Protein AF-A0A961BW38-F1 (afdb_monomer_lite)

Foldseek 3Di:
DDDPPFWDFDDDPVDTDIDGLVQFQEWEFDDDPPDDTFIWGQGVVRDTHGDDQDDDVSVVVVVVVVVVSCVVPVNYYYDDDDD

Radius of gyration: 12.2 Å; chains: 1; bounding box: 30×31×31 Å

Sequence (83 aa):
MAFDGSTVLWQSPMASRRVSIETVTAIEPHTSQFTPIEPALVLADGTALVVVVSGAKQRRDFAEFCTLLVQRRPEIAVRWPAA

pLDDT: mean 72.05, std 15.19, range [37.28, 89.75]

Secondary structure (DSSP, 8-state):
--B-SSEEE---SS---EEEGGGEEEEEEE--SSS--EEEEEETTS-EEE----HHHHHHHHHHHHHHHHHH-TT-EE-PPP-

Structure (mmCIF, N/CA/C/O backbone):
data_AF-A0A961BW38-F1
#
_entry.id   AF-A0A961BW38-F1
#
loop_
_atom_site.group_PDB
_atom_site.id
_atom_site.type_symbol
_atom_site.label_atom_id
_atom_site.label_alt_id
_atom_site.label_comp_id
_atom_site.label_asym_id
_atom_site.label_entity_id
_atom_site.label_seq_id
_atom_site.pdbx_PDB_ins_code
_atom_site.Cartn_x
_atom_site.Cartn_y
_atom_site.Cartn_z
_atom_site.occupancy
_atom_site.B_iso_or_equiv
_atom_site.auth_seq_id
_atom_site.auth_comp_id
_atom_site.auth_asym_id
_atom_site.auth_atom_id
_atom_site.pdbx_PDB_model_num
ATOM 1 N N . MET A 1 1 ? 5.375 10.840 -7.377 1.00 46.84 1 MET A N 1
ATOM 2 C CA . MET A 1 1 ? 4.332 10.721 -6.341 1.00 46.84 1 MET A CA 1
ATOM 3 C C . MET A 1 1 ? 4.402 11.979 -5.490 1.00 46.84 1 MET A C 1
ATOM 5 O O . MET A 1 1 ? 5.485 12.300 -5.021 1.00 46.84 1 MET A O 1
ATOM 9 N N . ALA A 1 2 ? 3.313 12.740 -5.390 1.00 45.44 2 ALA A N 1
ATOM 10 C CA . ALA A 1 2 ? 3.224 13.894 -4.496 1.00 45.44 2 ALA A CA 1
ATOM 11 C C . ALA A 1 2 ? 2.245 13.527 -3.378 1.00 45.44 2 ALA A C 1
ATOM 13 O O . ALA A 1 2 ? 1.117 13.121 -3.663 1.00 45.44 2 ALA A O 1
ATOM 14 N N . PHE A 1 3 ? 2.718 13.602 -2.138 1.00 44.75 3 PHE A N 1
ATOM 15 C CA . PHE A 1 3 ? 1.971 13.310 -0.921 1.00 44.75 3 PHE A CA 1
ATOM 16 C C . PHE A 1 3 ? 1.807 14.625 -0.158 1.00 44.75 3 PHE A C 1
ATOM 18 O O . PHE A 1 3 ? 2.810 15.224 0.220 1.00 44.75 3 PHE A O 1
ATOM 25 N N . ASP A 1 4 ? 0.572 15.094 0.032 1.00 52.62 4 ASP A N 1
ATOM 26 C CA . ASP A 1 4 ? 0.288 16.364 0.732 1.00 52.62 4 ASP A CA 1
ATOM 27 C C . ASP A 1 4 ? -0.212 16.179 2.173 1.00 52.62 4 ASP A C 1
ATOM 29 O O . ASP A 1 4 ? -0.687 17.117 2.804 1.00 52.62 4 ASP A O 1
ATOM 33 N N . GLY A 1 5 ? -0.117 14.959 2.706 1.00 56.41 5 GLY A N 1
ATOM 34 C CA . GLY A 1 5 ? -0.589 14.640 4.049 1.00 56.41 5 GLY A CA 1
ATOM 35 C C . GLY A 1 5 ? -2.062 14.240 4.134 1.00 56.41 5 GLY A C 1
ATOM 36 O O . GLY A 1 5 ? -2.450 13.724 5.178 1.00 56.41 5 GLY A O 1
ATOM 37 N N . SER A 1 6 ? -2.853 14.379 3.067 1.00 52.00 6 SER A N 1
ATOM 38 C CA . SER A 1 6 ? -4.248 13.899 3.002 1.00 52.00 6 SER A CA 1
ATOM 39 C C . SER A 1 6 ? -4.537 13.045 1.764 1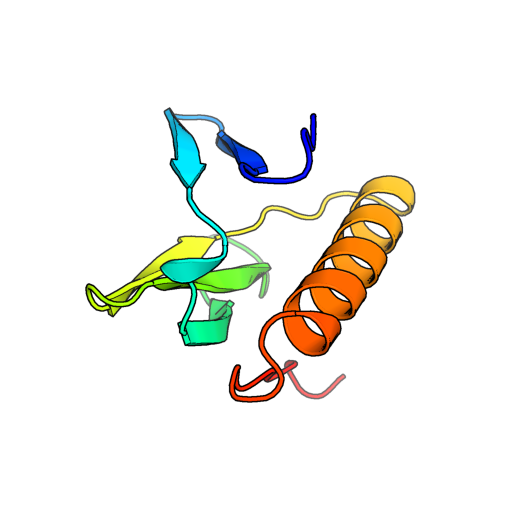.00 52.00 6 SER A C 1
ATOM 41 O O . SER A 1 6 ? -5.403 12.169 1.792 1.00 52.00 6 SER A O 1
ATOM 43 N N . THR A 1 7 ? -3.774 13.255 0.690 1.00 42.72 7 THR A N 1
ATOM 44 C CA . THR A 1 7 ? -4.068 12.674 -0.617 1.00 42.72 7 THR A CA 1
ATOM 45 C C . THR A 1 7 ? -2.833 12.034 -1.241 1.00 42.72 7 THR A C 1
ATOM 47 O O . THR A 1 7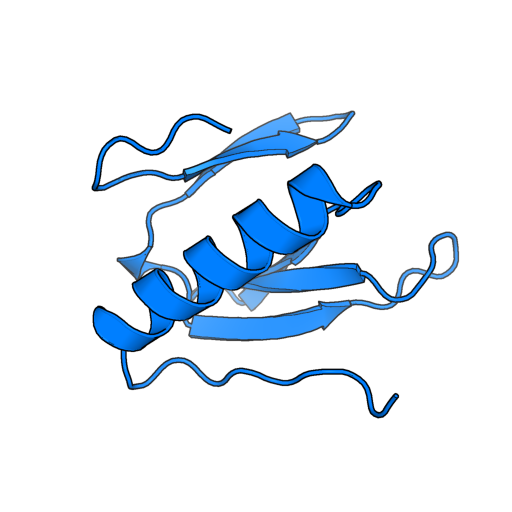 ? -1.746 12.616 -1.255 1.00 42.72 7 THR A O 1
ATOM 50 N N . VAL A 1 8 ? -3.010 10.845 -1.822 1.00 52.34 8 VAL A N 1
ATOM 51 C CA . VAL A 1 8 ? -2.011 1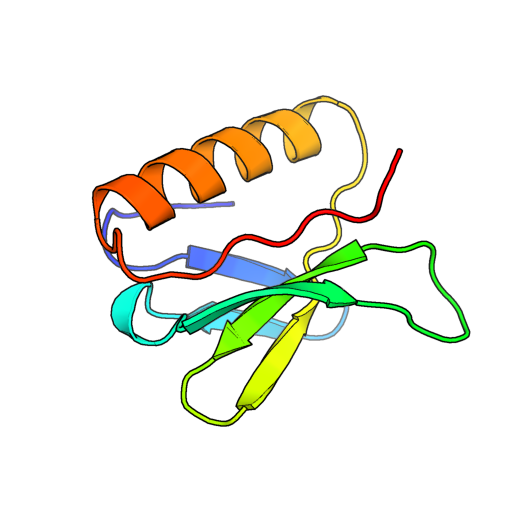0.210 -2.691 1.00 52.34 8 VAL A CA 1
ATOM 52 C C . VAL A 1 8 ? -2.385 10.479 -4.143 1.00 52.34 8 VAL A C 1
ATOM 54 O O . VAL A 1 8 ? -3.478 10.124 -4.580 1.00 52.34 8 VAL A O 1
ATOM 57 N N . LEU A 1 9 ? -1.484 11.108 -4.901 1.00 45.88 9 LEU A N 1
ATOM 58 C CA . LEU A 1 9 ? -1.632 11.308 -6.344 1.00 45.88 9 LEU A CA 1
ATOM 59 C C . LEU A 1 9 ? -0.965 10.141 -7.082 1.00 45.88 9 LEU A C 1
ATOM 61 O O . LEU A 1 9 ? 0.266 10.080 -7.152 1.00 45.88 9 LEU A O 1
ATOM 65 N N . TRP A 1 10 ? -1.771 9.205 -7.593 1.00 55.94 10 TRP A N 1
ATOM 66 C CA . TRP A 1 10 ? -1.283 8.046 -8.346 1.00 55.94 10 TRP A CA 1
ATOM 67 C C . TRP A 1 10 ? -1.289 8.322 -9.850 1.00 55.94 10 TRP A C 1
ATOM 69 O O . TRP A 1 10 ? -2.254 8.897 -10.338 1.00 55.94 10 TRP A O 1
ATOM 79 N N . GLN A 1 11 ? -0.249 7.898 -10.578 1.00 40.72 11 GLN A N 1
ATOM 80 C CA . GLN A 1 11 ? -0.179 7.919 -12.046 1.00 40.72 11 GLN A CA 1
ATOM 81 C C . GLN A 1 11 ? -0.225 6.475 -12.567 1.00 40.72 11 GLN A C 1
ATOM 83 O O . GLN A 1 11 ? 0.736 5.732 -12.396 1.00 40.72 11 GLN A O 1
ATOM 88 N N . SER A 1 12 ? -1.333 6.068 -13.192 1.00 39.16 12 SER A N 1
ATOM 89 C CA . SER A 1 12 ? -1.373 4.897 -14.079 1.00 39.16 12 SER A CA 1
ATOM 90 C C . SER A 1 12 ? -1.154 5.351 -15.532 1.00 39.16 12 SER A C 1
ATOM 92 O O . SER A 1 12 ? -1.435 6.513 -15.844 1.00 39.16 12 SER A O 1
ATOM 94 N N . PRO A 1 13 ? -0.705 4.461 -16.439 1.00 41.25 13 PRO A N 1
ATOM 95 C CA . PRO A 1 13 ? -0.590 4.775 -17.863 1.00 41.25 13 PRO A CA 1
ATOM 96 C C . PRO A 1 13 ? -1.913 5.217 -18.519 1.00 41.25 13 PRO A C 1
ATOM 98 O O . PRO A 1 13 ? -1.881 5.804 -19.595 1.00 41.25 13 PRO A O 1
ATOM 101 N N . MET A 1 14 ? -3.068 4.960 -17.888 1.00 37.28 14 MET A N 1
ATOM 102 C CA . MET A 1 14 ? -4.395 5.309 -18.417 1.00 37.28 14 MET A CA 1
ATOM 103 C C . MET A 1 14 ? -5.225 6.231 -17.509 1.00 37.28 14 MET A C 1
ATOM 105 O O . MET A 1 14 ? -6.195 6.815 -17.983 1.00 37.28 14 MET A O 1
ATOM 109 N N . ALA A 1 15 ? -4.873 6.404 -16.229 1.00 41.22 15 ALA A N 1
ATOM 110 C CA . ALA A 1 15 ? -5.592 7.314 -15.337 1.00 41.22 15 ALA A CA 1
ATOM 111 C C . ALA A 1 15 ? -4.745 7.727 -14.129 1.00 41.22 15 ALA A C 1
ATOM 113 O O . ALA A 1 15 ? -4.121 6.892 -13.475 1.00 41.22 15 ALA A O 1
ATOM 114 N N . SER A 1 16 ? -4.771 9.016 -13.783 1.00 50.69 16 SER A N 1
ATOM 115 C CA . SER A 1 16 ? -4.264 9.488 -12.494 1.00 50.69 16 SER A CA 1
ATOM 116 C C . SER A 1 16 ? -5.430 9.702 -11.535 1.00 50.69 16 SER A C 1
ATOM 118 O O . SER A 1 16 ? -6.242 10.597 -11.759 1.00 50.69 16 SER A O 1
ATOM 120 N N . ARG A 1 17 ? -5.543 8.883 -10.482 1.00 60.16 17 ARG A N 1
ATOM 121 C CA . ARG A 1 17 ? -6.618 8.998 -9.482 1.00 60.16 17 ARG A CA 1
ATOM 122 C C . ARG A 1 17 ? -6.019 9.416 -8.144 1.00 60.16 17 ARG A C 1
ATOM 124 O O . ARG A 1 17 ? -5.099 8.780 -7.637 1.00 60.16 17 ARG A O 1
ATOM 131 N N . ARG A 1 18 ? -6.542 10.510 -7.589 1.00 64.56 18 ARG A N 1
ATOM 132 C CA . ARG A 1 18 ? -6.305 10.903 -6.199 1.00 64.56 18 ARG A CA 1
ATOM 133 C C . ARG A 1 18 ? -7.219 10.083 -5.303 1.00 64.56 18 ARG A C 1
ATOM 135 O O . ARG A 1 18 ? -8.421 10.025 -5.557 1.00 64.56 18 ARG A O 1
ATOM 142 N N . VAL A 1 19 ? -6.652 9.452 -4.285 1.00 66.88 19 VAL A N 1
ATOM 143 C CA . VAL A 1 19 ? -7.401 8.587 -3.368 1.00 66.88 19 VAL A CA 1
ATOM 144 C C . VAL A 1 19 ? -7.083 9.000 -1.944 1.00 66.88 19 VAL A C 1
ATOM 146 O O . VAL A 1 19 ? -5.915 9.198 -1.597 1.00 66.88 19 VAL A O 1
ATOM 149 N N . SER A 1 20 ? -8.135 9.168 -1.143 1.00 77.06 20 SER A N 1
ATOM 150 C CA . SER A 1 20 ? -7.991 9.435 0.285 1.00 77.06 20 SER A CA 1
ATOM 151 C C . SER A 1 20 ? -7.518 8.170 0.992 1.00 77.06 20 SER A C 1
ATOM 153 O O . SER A 1 20 ? -8.080 7.089 0.801 1.00 77.06 20 SER A O 1
ATOM 155 N N . ILE A 1 21 ? -6.516 8.325 1.855 1.00 73.88 21 ILE A N 1
ATOM 156 C CA . ILE A 1 21 ? -5.999 7.264 2.730 1.00 73.88 21 ILE A CA 1
ATOM 157 C C . ILE A 1 21 ? -7.121 6.628 3.573 1.00 73.88 21 ILE A C 1
ATOM 159 O O . ILE A 1 21 ? -7.113 5.426 3.828 1.00 73.88 21 ILE A O 1
ATOM 163 N N . GLU A 1 22 ? -8.134 7.409 3.943 1.00 81.56 22 GLU A N 1
ATOM 164 C CA . GLU A 1 22 ? -9.281 6.962 4.746 1.00 81.56 22 GLU A CA 1
ATOM 165 C C . GLU A 1 22 ? -10.188 5.965 4.016 1.00 81.56 22 GLU A C 1
ATOM 167 O O . GLU A 1 22 ? -10.983 5.266 4.637 1.00 81.56 22 GLU A O 1
ATOM 172 N N . THR A 1 23 ? -10.064 5.857 2.694 1.00 85.12 23 THR A N 1
ATOM 1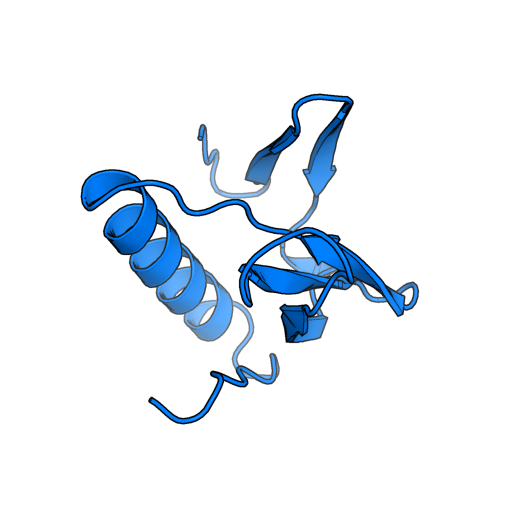73 C CA . THR A 1 23 ? -10.845 4.897 1.902 1.00 85.12 23 THR A CA 1
ATOM 174 C C . THR A 1 23 ? -10.122 3.574 1.685 1.00 85.12 23 THR A C 1
ATOM 176 O O . THR A 1 23 ? -10.744 2.633 1.209 1.00 85.12 23 THR A O 1
ATOM 179 N N . VAL A 1 24 ? -8.837 3.477 2.039 1.00 86.19 24 VAL A N 1
ATOM 180 C CA . VAL A 1 24 ? -8.040 2.257 1.862 1.00 86.19 24 VAL A CA 1
ATOM 181 C C . VAL A 1 24 ? -8.310 1.295 3.012 1.00 86.19 24 VAL A C 1
ATOM 183 O O . VAL A 1 24 ? -8.093 1.644 4.166 1.00 86.19 24 VAL A O 1
ATOM 186 N N . THR A 1 25 ? -8.768 0.086 2.712 1.00 89.75 25 THR A N 1
ATOM 187 C CA . THR A 1 25 ? -9.130 -0.933 3.707 1.00 89.75 25 THR A CA 1
ATOM 188 C C . THR A 1 25 ? -8.097 -2.050 3.819 1.00 89.75 25 THR A C 1
ATOM 190 O O . THR A 1 25 ? -7.943 -2.627 4.895 1.00 89.75 25 THR A O 1
ATOM 193 N N . ALA A 1 26 ? -7.359 -2.342 2.747 1.00 89.50 26 ALA A N 1
ATOM 194 C CA . ALA A 1 26 ? -6.301 -3.348 2.746 1.00 89.50 26 ALA A CA 1
ATOM 195 C C . ALA A 1 26 ? -5.202 -3.034 1.720 1.00 89.50 26 ALA A C 1
ATOM 197 O O . ALA A 1 26 ? -5.394 -2.252 0.787 1.00 89.50 26 ALA A O 1
ATOM 198 N N . ILE A 1 27 ? -4.052 -3.680 1.893 1.00 88.44 27 ILE A N 1
ATOM 199 C CA . ILE A 1 27 ? -2.981 -3.773 0.902 1.00 88.44 27 ILE A CA 1
ATOM 200 C C . ILE A 1 27 ? -2.816 -5.253 0.573 1.00 88.44 27 ILE A C 1
ATOM 202 O O . ILE A 1 27 ? -2.495 -6.044 1.461 1.00 88.44 27 ILE A O 1
ATOM 206 N N . GLU A 1 28 ? -3.042 -5.634 -0.680 1.00 89.69 28 GLU A N 1
ATOM 207 C CA . GLU A 1 28 ? -3.038 -7.036 -1.111 1.00 89.69 28 GLU A CA 1
ATOM 208 C C . GLU A 1 28 ? -2.235 -7.225 -2.404 1.00 89.69 28 GLU A C 1
ATOM 210 O O . GLU A 1 28 ? -2.136 -6.294 -3.204 1.00 89.69 28 GLU A O 1
ATOM 215 N N . PRO A 1 29 ? -1.655 -8.413 -2.652 1.00 85.31 29 PRO A N 1
ATOM 216 C CA . PRO A 1 29 ? -1.067 -8.717 -3.948 1.00 85.31 29 PRO A CA 1
ATOM 217 C C . PRO A 1 29 ? -2.164 -8.796 -5.012 1.00 85.31 29 PRO A C 1
ATOM 219 O O . PRO A 1 29 ? -3.127 -9.548 -4.880 1.00 85.31 29 PRO A O 1
ATOM 222 N N . HIS A 1 30 ? -1.987 -8.063 -6.101 1.00 81.06 30 HIS A N 1
ATOM 223 C CA . HIS A 1 30 ? -2.817 -8.148 -7.285 1.00 81.06 30 HIS A CA 1
ATOM 224 C C . HIS A 1 30 ? -2.087 -8.919 -8.380 1.00 81.06 30 HIS A C 1
ATOM 226 O O . HIS A 1 30 ? -0.967 -8.593 -8.776 1.00 81.06 30 HIS A O 1
ATOM 232 N N . THR A 1 31 ? -2.747 -9.966 -8.865 1.00 71.88 31 THR A N 1
ATOM 233 C CA . THR A 1 31 ? -2.299 -10.748 -10.013 1.00 71.88 31 THR A CA 1
ATOM 234 C C . THR A 1 31 ? -3.150 -10.375 -11.214 1.00 71.88 31 THR A C 1
ATOM 236 O O . THR A 1 31 ? -4.365 -10.552 -11.217 1.00 71.88 31 THR A O 1
ATOM 239 N N . SER A 1 32 ? -2.499 -9.854 -12.246 1.00 64.94 32 SER A N 1
ATOM 240 C CA . SER A 1 32 ? -3.082 -9.732 -13.578 1.00 64.94 32 SER A CA 1
ATOM 241 C C . SER A 1 32 ? -2.546 -10.868 -14.442 1.00 64.94 32 SER A C 1
ATOM 243 O O . SER A 1 32 ? -1.442 -11.362 -14.223 1.00 64.94 32 SER A O 1
ATOM 245 N N . GLN A 1 33 ? -3.301 -11.268 -15.463 1.00 56.59 33 GLN A N 1
ATOM 246 C CA . GLN A 1 33 ? -2.849 -12.266 -16.441 1.00 56.59 33 GLN A CA 1
ATOM 247 C C . GLN A 1 33 ? -1.637 -11.790 -17.264 1.00 56.59 33 GLN A C 1
ATOM 249 O O . GLN A 1 33 ? -1.007 -12.595 -17.945 1.00 56.59 33 GLN A O 1
ATOM 254 N N . PHE A 1 34 ? -1.317 -10.492 -17.216 1.00 60.66 34 PHE A N 1
ATOM 255 C CA . PHE A 1 34 ? -0.337 -9.855 -18.098 1.00 60.66 34 PHE A CA 1
ATOM 256 C C . PHE A 1 34 ? 0.842 -9.198 -17.371 1.00 60.66 34 PHE A C 1
ATOM 258 O O . PHE A 1 34 ? 1.818 -8.840 -18.029 1.00 60.66 34 PHE A O 1
ATOM 265 N N . THR A 1 35 ? 0.779 -9.021 -16.048 1.00 57.78 35 THR A N 1
ATOM 266 C CA . THR A 1 35 ? 1.845 -8.369 -15.269 1.00 57.78 35 THR A CA 1
ATOM 267 C C . THR A 1 35 ? 2.299 -9.229 -14.086 1.00 57.78 35 THR A C 1
ATOM 269 O O . THR A 1 35 ? 1.531 -10.065 -13.604 1.00 57.78 35 THR A O 1
ATOM 272 N N . PRO A 1 36 ? 3.556 -9.059 -13.618 1.00 69.44 36 PRO A N 1
ATOM 273 C CA . PRO A 1 36 ? 4.028 -9.655 -12.369 1.00 69.44 36 PRO A CA 1
ATOM 274 C C . PRO A 1 36 ? 3.107 -9.317 -11.191 1.00 69.44 36 PRO A C 1
ATOM 276 O O . PRO A 1 36 ? 2.316 -8.381 -11.274 1.00 69.44 36 PRO A O 1
ATOM 279 N N . ILE A 1 37 ? 3.238 -10.047 -10.077 1.00 73.31 37 ILE A N 1
ATOM 280 C CA . ILE A 1 37 ? 2.512 -9.719 -8.843 1.00 73.31 37 ILE A CA 1
ATOM 281 C C . ILE A 1 37 ? 2.852 -8.279 -8.447 1.00 73.31 37 ILE A C 1
ATOM 283 O O . ILE A 1 37 ? 3.989 -7.978 -8.076 1.00 73.31 37 ILE A O 1
ATOM 287 N N . GLU A 1 38 ? 1.857 -7.404 -8.521 1.00 78.00 38 GLU A N 1
ATOM 288 C CA . GLU A 1 38 ? 1.960 -6.003 -8.136 1.00 78.00 38 GLU A CA 1
ATOM 289 C C . GLU A 1 38 ? 1.156 -5.793 -6.854 1.00 78.00 38 GLU A C 1
ATOM 291 O O . GLU A 1 38 ? 0.089 -6.382 -6.693 1.00 78.00 38 GLU A O 1
ATOM 296 N N . PRO A 1 39 ? 1.632 -4.986 -5.899 1.00 80.38 39 PRO A N 1
ATOM 297 C CA . PRO A 1 39 ? 0.804 -4.631 -4.757 1.00 80.38 39 PRO A CA 1
ATOM 298 C C . PRO A 1 39 ? -0.418 -3.831 -5.221 1.00 80.38 39 PRO A C 1
ATOM 300 O O . PRO A 1 39 ? -0.354 -3.088 -6.197 1.00 80.38 39 PRO A O 1
ATOM 303 N N . ALA A 1 40 ? -1.532 -3.943 -4.510 1.00 84.50 40 ALA A N 1
ATOM 304 C CA . ALA A 1 40 ? -2.716 -3.134 -4.738 1.00 84.50 40 ALA A CA 1
ATOM 305 C C . ALA A 1 40 ? -3.283 -2.581 -3.436 1.00 84.50 40 ALA A C 1
ATOM 307 O O . ALA A 1 40 ? -3.256 -3.233 -2.393 1.00 84.50 40 ALA A O 1
ATOM 308 N N . LEU A 1 41 ? -3.824 -1.367 -3.520 1.00 87.00 41 LEU A N 1
ATOM 309 C CA . LEU A 1 41 ? -4.616 -0.764 -2.456 1.00 87.00 41 LEU A CA 1
ATOM 310 C C . LEU A 1 41 ? -6.076 -1.152 -2.675 1.00 87.00 41 LEU A C 1
ATOM 312 O O . LEU A 1 41 ? -6.660 -0.800 -3.699 1.00 87.00 41 LEU A O 1
ATOM 316 N N . VAL A 1 42 ? -6.660 -1.871 -1.724 1.00 86.94 42 VAL A N 1
ATOM 317 C CA . VAL A 1 42 ? -8.085 -2.207 -1.731 1.00 86.94 42 VAL A CA 1
ATOM 318 C C . VAL A 1 42 ? -8.847 -1.056 -1.092 1.00 86.94 42 VAL A C 1
ATOM 320 O O . VAL A 1 42 ? -8.501 -0.605 0.001 1.00 86.94 42 VAL A O 1
ATOM 323 N N . LEU A 1 43 ? -9.860 -0.553 -1.788 1.00 87.00 43 LEU A N 1
ATOM 324 C CA . LEU A 1 43 ? -10.713 0.526 -1.308 1.00 87.00 43 LEU A CA 1
ATOM 325 C C . LEU A 1 43 ? -11.954 -0.006 -0.586 1.00 87.00 43 LEU A C 1
ATOM 327 O O . LEU A 1 43 ? -12.341 -1.164 -0.732 1.00 87.00 43 LEU A O 1
ATOM 331 N N . ALA A 1 44 ? -12.629 0.873 0.151 1.00 86.19 44 ALA A N 1
ATOM 332 C CA . ALA A 1 44 ? -13.884 0.578 0.839 1.00 86.19 44 ALA A CA 1
ATOM 333 C C . ALA A 1 44 ? -15.018 0.142 -0.109 1.00 86.19 44 ALA A C 1
ATOM 335 O O . ALA A 1 44 ? -15.923 -0.567 0.318 1.00 86.19 44 ALA A O 1
ATOM 336 N N . ASP A 1 45 ? -14.956 0.532 -1.386 1.00 84.12 45 ASP A N 1
ATOM 337 C CA . ASP A 1 45 ? -15.893 0.100 -2.432 1.00 84.12 45 ASP A CA 1
ATOM 338 C C . ASP A 1 45 ? -15.526 -1.263 -3.060 1.00 84.12 45 ASP A C 1
ATOM 340 O O . ASP A 1 45 ? -16.210 -1.731 -3.967 1.00 84.12 45 ASP A O 1
ATOM 344 N N . GLY A 1 46 ? -14.455 -1.909 -2.583 1.00 82.38 46 GLY A N 1
ATOM 345 C CA . GLY A 1 46 ? -13.945 -3.179 -3.100 1.00 82.38 46 GLY A CA 1
ATOM 346 C C . GLY A 1 46 ? -13.030 -3.043 -4.321 1.00 82.38 46 GLY A C 1
ATOM 347 O O . GLY A 1 46 ? -12.503 -4.046 -4.800 1.00 82.38 46 GLY A O 1
ATOM 348 N N . THR A 1 47 ? -12.796 -1.829 -4.827 1.00 83.69 47 THR A N 1
ATOM 349 C CA . THR A 1 47 ? -11.891 -1.606 -5.959 1.00 83.69 47 THR A CA 1
ATOM 350 C C . THR A 1 47 ? -10.445 -1.873 -5.548 1.00 83.69 47 THR A C 1
ATOM 352 O O . THR A 1 47 ? -9.958 -1.307 -4.570 1.00 83.69 47 THR A O 1
ATOM 355 N N . ALA A 1 48 ? -9.731 -2.672 -6.342 1.00 82.56 48 ALA A N 1
ATOM 356 C CA . ALA A 1 48 ? -8.288 -2.848 -6.215 1.00 82.56 48 ALA A CA 1
ATOM 357 C C . ALA A 1 48 ? -7.553 -1.848 -7.117 1.00 82.56 48 ALA A C 1
ATOM 359 O O . ALA A 1 48 ? -7.702 -1.857 -8.340 1.00 82.56 48 ALA A O 1
ATOM 360 N N . LEU A 1 49 ? -6.745 -0.983 -6.514 1.00 77.69 49 LEU A N 1
ATOM 361 C CA . LEU A 1 49 ? -5.867 -0.066 -7.228 1.00 77.69 49 LEU A CA 1
ATOM 362 C C . LEU A 1 49 ? -4.467 -0.639 -7.301 1.00 77.69 49 LEU A C 1
ATOM 364 O O . LEU A 1 49 ? -3.740 -0.633 -6.311 1.00 77.69 49 LEU A O 1
ATOM 368 N N . VAL A 1 50 ? -4.098 -1.098 -8.488 1.00 77.56 50 VAL A N 1
ATOM 369 C CA . VAL A 1 50 ? -2.788 -1.690 -8.737 1.00 77.56 50 VAL A CA 1
ATOM 370 C C . VAL A 1 50 ? -1.699 -0.623 -8.685 1.00 77.56 50 VAL A C 1
ATOM 372 O O . VAL A 1 50 ? -1.758 0.406 -9.366 1.00 77.56 50 VAL A O 1
ATOM 375 N N . VAL A 1 51 ? -0.702 -0.886 -7.853 1.00 74.88 51 VAL A N 1
ATOM 376 C CA . VAL A 1 51 ? 0.446 -0.033 -7.598 1.00 74.88 51 VAL A CA 1
ATOM 377 C C . VAL A 1 51 ? 1.615 -0.585 -8.407 1.00 74.88 51 VAL A C 1
ATOM 379 O O . VAL A 1 51 ? 2.295 -1.523 -7.999 1.00 74.88 51 VAL A O 1
ATOM 382 N N . VAL A 1 52 ? 1.870 0.026 -9.564 1.00 71.50 52 VAL A N 1
ATOM 383 C CA . VAL A 1 52 ? 3.059 -0.270 -10.373 1.00 71.50 52 VAL A CA 1
ATOM 384 C C . VAL A 1 52 ? 4.295 0.248 -9.642 1.00 71.50 52 VAL A C 1
ATOM 386 O O . VAL A 1 52 ? 4.525 1.456 -9.550 1.00 71.50 52 VAL A O 1
ATOM 389 N N . VAL A 1 53 ? 5.101 -0.673 -9.122 1.00 72.38 53 VAL A N 1
ATOM 390 C CA . VAL A 1 53 ? 6.346 -0.358 -8.419 1.00 72.38 53 VAL A CA 1
ATOM 391 C C . VAL A 1 53 ? 7.534 -0.814 -9.265 1.00 72.38 53 VAL A C 1
ATOM 393 O O . VAL A 1 53 ? 7.966 -1.962 -9.202 1.00 72.38 53 VAL A O 1
ATOM 396 N N . SER A 1 54 ? 8.095 0.099 -10.057 1.00 74.50 54 SER A N 1
ATOM 397 C CA . SER A 1 54 ? 9.231 -0.165 -10.947 1.00 74.50 54 SER A CA 1
ATOM 398 C C . SER A 1 54 ? 10.544 0.428 -10.405 1.00 74.50 54 SER A C 1
ATOM 400 O O . SER A 1 54 ? 10.689 1.624 -10.146 1.00 74.50 54 SER A O 1
ATOM 402 N N . GLY A 1 55 ? 11.555 -0.420 -10.220 1.00 76.94 55 GLY A N 1
ATOM 403 C CA . GLY A 1 55 ? 12.885 0.014 -9.779 1.00 76.94 55 GLY A CA 1
ATOM 404 C C . GLY A 1 55 ? 13.050 0.187 -8.262 1.00 76.94 55 GLY A C 1
ATOM 405 O O . GLY A 1 55 ? 12.147 -0.043 -7.461 1.00 76.94 55 GLY A O 1
ATOM 406 N N . ALA A 1 56 ? 14.275 0.501 -7.829 1.00 76.44 56 ALA A N 1
ATOM 407 C CA . ALA A 1 56 ? 14.639 0.509 -6.405 1.00 76.44 56 ALA A CA 1
ATOM 408 C C . ALA A 1 56 ? 14.046 1.696 -5.626 1.00 76.44 56 ALA A C 1
ATOM 410 O O . ALA A 1 56 ? 13.606 1.522 -4.492 1.00 76.44 56 ALA A O 1
ATOM 411 N N . LYS A 1 57 ? 14.003 2.888 -6.238 1.00 75.88 57 LYS A N 1
ATOM 412 C CA . LYS A 1 57 ? 13.453 4.097 -5.608 1.00 75.88 57 LYS A CA 1
ATOM 413 C C . LYS A 1 57 ? 11.959 3.948 -5.319 1.00 75.88 57 LYS A C 1
ATOM 415 O O . LYS A 1 57 ? 11.546 4.103 -4.181 1.00 75.88 57 LYS A O 1
ATOM 420 N N . GLN A 1 58 ? 11.177 3.548 -6.321 1.00 72.00 58 GLN A N 1
ATOM 421 C CA . GLN A 1 58 ? 9.727 3.394 -6.170 1.00 72.00 58 GLN A CA 1
ATOM 422 C C . GLN A 1 58 ? 9.368 2.325 -5.128 1.00 72.00 58 GLN A C 1
ATOM 424 O O . GLN A 1 58 ? 8.417 2.506 -4.377 1.00 72.00 58 GLN A O 1
ATOM 429 N N . ARG A 1 59 ? 10.159 1.243 -5.025 1.00 77.88 59 ARG A N 1
ATOM 430 C CA . ARG A 1 59 ? 9.995 0.228 -3.967 1.00 77.88 59 ARG A CA 1
ATOM 431 C C . ARG A 1 59 ? 10.161 0.803 -2.565 1.00 77.88 59 ARG A C 1
ATOM 433 O O . ARG A 1 59 ? 9.381 0.462 -1.683 1.00 77.88 59 ARG A O 1
ATOM 440 N N . ARG A 1 60 ? 11.150 1.677 -2.366 1.00 76.25 60 ARG A N 1
ATOM 441 C CA . ARG A 1 60 ? 11.369 2.353 -1.083 1.00 76.25 60 ARG A CA 1
ATOM 442 C C . ARG A 1 60 ? 10.234 3.321 -0.765 1.00 76.25 60 ARG A C 1
ATOM 444 O O . ARG A 1 60 ? 9.654 3.213 0.308 1.00 76.25 60 ARG A O 1
ATOM 451 N N . ASP A 1 61 ? 9.8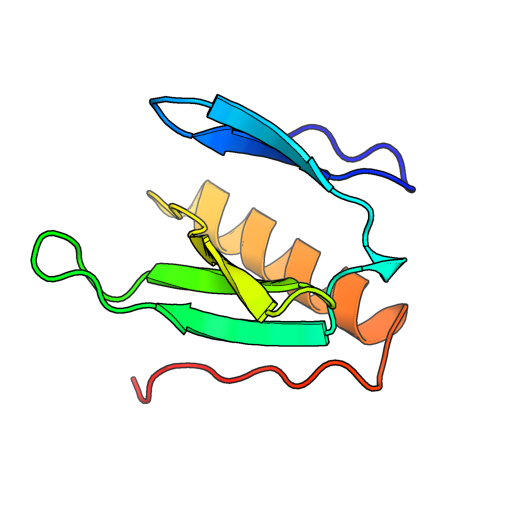76 4.173 -1.723 1.00 76.19 61 ASP A N 1
ATOM 452 C CA . ASP A 1 61 ? 8.785 5.143 -1.575 1.00 76.19 61 ASP A CA 1
ATOM 453 C C . ASP A 1 61 ? 7.463 4.429 -1.217 1.00 76.19 61 ASP A C 1
ATOM 455 O O . ASP A 1 61 ? 6.712 4.876 -0.350 1.00 76.19 61 ASP A O 1
ATOM 459 N N . PHE A 1 62 ? 7.193 3.272 -1.835 1.00 80.00 62 PHE A N 1
ATOM 460 C CA . PHE A 1 62 ? 6.005 2.474 -1.540 1.00 80.00 62 PHE A CA 1
ATOM 4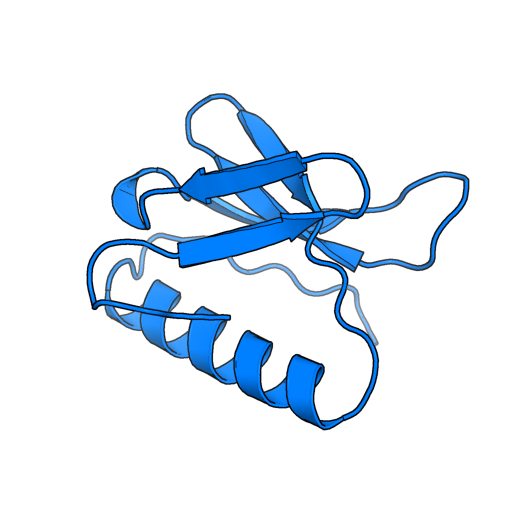61 C C . PHE A 1 62 ? 6.046 1.817 -0.152 1.00 80.00 62 PHE A C 1
ATOM 463 O O . PHE A 1 62 ? 5.032 1.798 0.545 1.00 80.00 62 PHE A O 1
ATOM 470 N N . ALA A 1 63 ? 7.202 1.310 0.285 1.00 81.25 63 ALA A N 1
ATOM 471 C CA . ALA A 1 63 ? 7.363 0.753 1.629 1.00 81.25 63 ALA A CA 1
ATOM 472 C C . ALA A 1 63 ? 7.191 1.825 2.724 1.00 81.25 63 ALA A C 1
ATOM 474 O O . ALA A 1 63 ? 6.517 1.588 3.732 1.00 81.25 63 ALA A O 1
ATOM 475 N N . GLU A 1 64 ? 7.742 3.023 2.509 1.00 81.62 64 GLU A N 1
ATOM 476 C CA . GLU A 1 64 ? 7.538 4.181 3.387 1.00 81.62 64 GLU A CA 1
ATOM 477 C C . GLU A 1 64 ? 6.058 4.579 3.438 1.00 81.62 64 GLU A C 1
ATOM 479 O O . GLU A 1 64 ? 5.501 4.763 4.522 1.00 81.62 64 GLU A O 1
ATOM 484 N N . PHE A 1 65 ? 5.385 4.617 2.284 1.00 82.69 65 PHE A N 1
ATOM 485 C CA . PHE A 1 65 ? 3.946 4.859 2.216 1.00 82.69 65 PHE A CA 1
ATOM 486 C C . PHE A 1 65 ? 3.134 3.820 3.004 1.00 82.69 65 PHE A C 1
ATOM 488 O O . PHE A 1 65 ? 2.283 4.205 3.803 1.00 82.69 65 PHE A O 1
ATOM 495 N N . CYS A 1 66 ? 3.410 2.522 2.836 1.00 83.00 66 CYS A N 1
ATOM 496 C CA . CYS A 1 66 ? 2.724 1.462 3.585 1.00 83.00 66 CYS A CA 1
ATOM 497 C C . CYS A 1 66 ? 2.914 1.631 5.098 1.00 83.00 66 CYS A C 1
ATOM 499 O O . CYS A 1 66 ? 1.972 1.453 5.866 1.00 83.00 66 CYS A O 1
ATOM 501 N N . THR A 1 67 ? 4.116 2.025 5.524 1.00 85.00 67 THR A N 1
ATOM 502 C CA . THR A 1 67 ? 4.422 2.281 6.938 1.00 85.00 67 THR A CA 1
ATOM 503 C C . THR A 1 67 ? 3.581 3.436 7.484 1.00 85.00 67 THR A C 1
ATOM 505 O O . THR A 1 67 ? 2.935 3.289 8.519 1.00 85.00 67 THR A O 1
ATOM 508 N N . LEU A 1 68 ? 3.528 4.565 6.770 1.00 83.50 68 LEU A N 1
ATOM 509 C CA . LEU A 1 68 ? 2.706 5.722 7.149 1.00 83.50 68 LEU A CA 1
ATOM 510 C C . LEU A 1 68 ? 1.210 5.391 7.165 1.00 83.50 68 LEU A C 1
ATOM 512 O O . LEU A 1 68 ? 0.471 5.868 8.028 1.00 83.50 68 LEU A O 1
ATOM 516 N N . LEU A 1 69 ? 0.765 4.578 6.209 1.00 83.44 69 LEU A N 1
ATOM 517 C CA . LEU A 1 69 ? -0.616 4.141 6.086 1.00 83.44 69 LEU A CA 1
ATOM 518 C C . LEU A 1 69 ? -1.038 3.312 7.306 1.00 83.44 69 LEU A C 1
ATOM 520 O O . LEU A 1 69 ? -2.030 3.650 7.943 1.00 83.44 69 LEU A O 1
ATOM 524 N N . VAL A 1 70 ? -0.246 2.307 7.687 1.00 86.62 70 VAL A N 1
ATOM 525 C CA . VAL A 1 70 ? -0.504 1.475 8.876 1.00 86.62 70 VAL A CA 1
ATOM 526 C C . VAL A 1 70 ? -0.403 2.287 10.169 1.00 86.62 70 VAL A C 1
ATOM 528 O O . VAL A 1 70 ? -1.202 2.092 11.076 1.00 86.62 70 VAL A O 1
ATOM 531 N N . GLN A 1 71 ? 0.528 3.241 10.266 1.00 86.88 71 GLN A N 1
ATOM 532 C CA . GLN A 1 71 ? 0.622 4.124 11.438 1.00 86.88 71 GLN A CA 1
ATOM 533 C C . GLN A 1 71 ? -0.642 4.966 11.644 1.00 86.88 71 GLN A C 1
ATOM 535 O O . GLN A 1 71 ? -1.050 5.198 12.780 1.00 86.88 71 GLN A O 1
ATOM 540 N N . ARG A 1 72 ? -1.251 5.445 10.555 1.00 85.88 72 ARG A N 1
ATOM 541 C CA . ARG A 1 72 ? -2.477 6.252 10.610 1.00 85.88 72 ARG A CA 1
ATOM 542 C C . ARG A 1 72 ? -3.744 5.414 10.720 1.00 85.88 72 ARG A C 1
ATOM 544 O O . ARG A 1 72 ? -4.730 5.892 11.269 1.00 85.88 72 ARG A O 1
ATOM 551 N N . ARG A 1 73 ? -3.715 4.203 10.171 1.00 86.38 73 ARG A N 1
ATOM 552 C CA . ARG A 1 73 ? -4.831 3.262 10.111 1.00 86.38 73 ARG A CA 1
ATOM 553 C C . ARG A 1 73 ? -4.352 1.855 10.479 1.00 86.38 73 ARG A C 1
ATOM 555 O O . ARG A 1 73 ? -4.146 1.024 9.589 1.00 86.38 73 ARG A O 1
ATOM 562 N N . PRO A 1 74 ? -4.131 1.585 11.776 1.00 86.88 74 PRO A N 1
ATOM 563 C CA . PRO A 1 74 ? -3.591 0.308 12.244 1.00 86.88 74 PRO A CA 1
ATOM 564 C C . PRO A 1 74 ? -4.503 -0.892 11.951 1.00 86.88 74 PRO A C 1
ATOM 566 O O . PRO A 1 74 ? -4.054 -2.032 12.023 1.00 86.88 74 PRO A O 1
ATOM 569 N N . GLU A 1 75 ? -5.768 -0.657 11.605 1.00 87.75 75 GLU A N 1
ATOM 570 C CA . GLU A 1 75 ? -6.738 -1.673 11.202 1.00 87.75 75 GLU A CA 1
ATOM 571 C C . GLU A 1 75 ? -6.576 -2.170 9.754 1.00 87.75 75 GLU A C 1
ATOM 573 O O . GLU A 1 75 ? -7.216 -3.152 9.376 1.00 87.75 75 GLU A O 1
ATOM 578 N N . ILE A 1 76 ? -5.747 -1.515 8.931 1.00 85.00 76 ILE A N 1
ATOM 579 C CA . ILE A 1 76 ? -5.510 -1.938 7.546 1.00 85.00 76 ILE A CA 1
ATOM 580 C C . ILE A 1 76 ? -4.758 -3.268 7.530 1.00 85.00 76 ILE A C 1
ATOM 582 O O . ILE A 1 76 ? -3.644 -3.391 8.041 1.00 85.00 76 ILE A O 1
ATOM 586 N N . ALA A 1 77 ? -5.343 -4.263 6.865 1.00 84.56 77 ALA A N 1
ATOM 587 C CA . ALA A 1 77 ? -4.678 -5.535 6.631 1.00 84.56 77 ALA A CA 1
ATOM 588 C C . ALA A 1 77 ? -3.610 -5.380 5.537 1.00 84.56 77 ALA A C 1
ATOM 590 O O . ALA A 1 77 ? -3.926 -4.995 4.412 1.00 84.56 77 ALA A O 1
ATOM 591 N N . VAL A 1 78 ? -2.353 -5.710 5.847 1.00 82.94 78 VAL A N 1
ATOM 592 C CA . VAL A 1 78 ? -1.253 -5.729 4.870 1.00 82.94 78 VAL A CA 1
ATOM 593 C C . VAL A 1 78 ? -0.857 -7.170 4.584 1.00 82.94 78 VAL A C 1
ATOM 595 O O . VAL A 1 78 ? -0.379 -7.881 5.469 1.00 82.94 78 VAL A O 1
ATOM 598 N N . ARG A 1 79 ? -1.049 -7.606 3.340 1.00 83.88 79 ARG A N 1
ATOM 599 C CA . ARG A 1 79 ? -0.685 -8.938 2.857 1.00 83.88 79 ARG A CA 1
ATOM 600 C C . ARG A 1 79 ? 0.369 -8.803 1.771 1.00 83.88 79 ARG A C 1
ATOM 602 O O . ARG A 1 79 ? 0.140 -8.156 0.754 1.00 83.88 79 ARG A O 1
ATOM 609 N N . TRP A 1 80 ? 1.510 -9.444 1.983 1.00 72.44 80 TRP A N 1
ATOM 610 C CA . TRP A 1 80 ? 2.557 -9.564 0.974 1.00 72.44 80 TRP A CA 1
ATOM 611 C C . TRP A 1 80 ? 2.518 -10.963 0.362 1.00 72.44 80 TRP A C 1
ATOM 613 O O . TRP A 1 80 ? 2.215 -11.923 1.079 1.00 72.44 80 TRP A O 1
ATOM 623 N N . PRO A 1 81 ? 2.815 -11.109 -0.940 1.00 61.72 81 PRO A N 1
ATOM 624 C CA . PRO A 1 81 ? 3.071 -12.429 -1.490 1.00 61.72 81 PRO A CA 1
ATOM 625 C C . PRO A 1 81 ? 4.261 -13.045 -0.740 1.00 61.72 81 PRO A C 1
ATOM 627 O O . PRO A 1 81 ? 5.212 -12.337 -0.398 1.00 61.72 81 PRO A O 1
ATOM 630 N N . ALA A 1 82 ? 4.189 -14.346 -0.449 1.00 55.19 82 ALA A N 1
ATOM 631 C CA . ALA A 1 82 ? 5.342 -15.072 0.074 1.00 55.19 82 ALA A CA 1
ATOM 632 C C . ALA A 1 82 ? 6.502 -14.921 -0.925 1.00 55.19 82 ALA A C 1
ATOM 634 O O . ALA A 1 82 ? 6.286 -15.072 -2.130 1.00 55.19 82 ALA A O 1
ATOM 635 N N . ALA A 1 83 ? 7.673 -14.532 -0.413 1.00 51.62 83 ALA A N 1
ATOM 636 C CA . ALA A 1 83 ? 8.886 -14.321 -1.201 1.00 51.62 83 ALA A CA 1
ATOM 637 C C . ALA A 1 83 ? 9.380 -15.614 -1.862 1.00 51.62 83 ALA A C 1
ATOM 639 O O . ALA A 1 83 ? 9.196 -16.692 -1.249 1.00 51.62 83 ALA A O 1
#